Protein AF-A0A2T1CCU3-F1 (afdb_monomer)

Secondary structure (DSSP, 8-state):
---GGGS--HHHHHHHHHTT--HHHHHHHHHTT--HHHHHHSPPPPPP---EETTEE-TT-PPPP------HHHHHHHHHHHHHHTS-HHHHHHHHHHHHHHHHHHHT--

Mean predicted aligned error: 13.92 Å

Foldseek 3Di:
DPQLVVVDDPVLCVLLVVLVHHPVQLSVCVVVVDDSVCSSNDDDDDDPPQDDDPNDRPPDPDDDDDDDDDDPVVVVVLVVVCVVVVDDSVVVVVVVVVVVVVVVVVVVVD

Radius of gyration: 28.03 Å; Cα contacts (8 Å, |Δi|>4): 53; chains: 1; bounding box: 48×34×76 Å

Solvent-accessible surface area (backbone atoms only — not comparable to full-atom values): 7018 Å² total; per-residue (Å²): 132,81,67,65,79,77,78,61,55,73,67,57,50,51,50,9,47,76,64,70,41,56,68,70,57,34,49,53,32,43,75,71,70,41,55,68,70,58,36,37,65,60,77,79,82,76,79,74,90,73,56,63,55,96,88,38,86,62,83,72,88,69,74,85,87,80,90,82,86,74,60,69,79,54,47,56,53,47,55,52,53,34,64,75,66,75,53,54,69,67,59,54,53,50,49,56,54,51,53,54,51,52,51,58,52,55,66,74,75,110

Structure (mmCIF, N/CA/C/O backbone):
data_AF-A0A2T1CCU3-F1
#
_entry.id   AF-A0A2T1CCU3-F1
#
loop_
_atom_site.group_PDB
_atom_site.id
_atom_site.type_symbol
_atom_site.label_atom_id
_atom_site.label_alt_id
_atom_site.label_comp_id
_atom_site.label_asym_id
_atom_site.label_entity_id
_atom_site.label_seq_id
_atom_site.pdbx_PDB_ins_code
_atom_site.Cartn_x
_atom_site.Cartn_y
_atom_site.Cartn_z
_atom_site.occupancy
_atom_site.B_iso_or_equiv
_atom_site.auth_seq_id
_atom_site.auth_comp_id
_atom_site.auth_asym_id
_atom_site.auth_atom_id
_atom_site.pdbx_PDB_model_num
ATOM 1 N N . MET A 1 1 ? 1.643 -1.407 34.654 1.00 51.47 1 MET A N 1
ATOM 2 C CA . MET A 1 1 ? 0.872 -0.185 34.330 1.00 51.47 1 MET A CA 1
ATOM 3 C C . MET A 1 1 ? -0.541 -0.329 34.878 1.00 51.47 1 MET A C 1
ATOM 5 O O . MET A 1 1 ? -1.042 -1.451 34.869 1.00 51.47 1 MET A O 1
ATOM 9 N N . PRO A 1 2 ? -1.165 0.741 35.398 1.00 55.84 2 PRO A N 1
ATOM 10 C CA . PRO A 1 2 ? -2.553 0.689 35.857 1.00 55.84 2 PRO A CA 1
ATOM 11 C C . PRO A 1 2 ? -3.487 0.276 34.710 1.00 55.84 2 PRO A C 1
ATOM 13 O O . PRO A 1 2 ? -3.216 0.574 33.546 1.00 55.84 2 PRO A O 1
ATOM 16 N N . ARG A 1 3 ? -4.583 -0.431 35.027 1.00 61.00 3 ARG A N 1
ATOM 17 C CA . ARG A 1 3 ? -5.614 -0.773 34.033 1.00 61.00 3 ARG A CA 1
ATOM 18 C C . ARG A 1 3 ? -6.150 0.522 33.422 1.00 61.00 3 ARG A C 1
ATOM 20 O O . ARG A 1 3 ?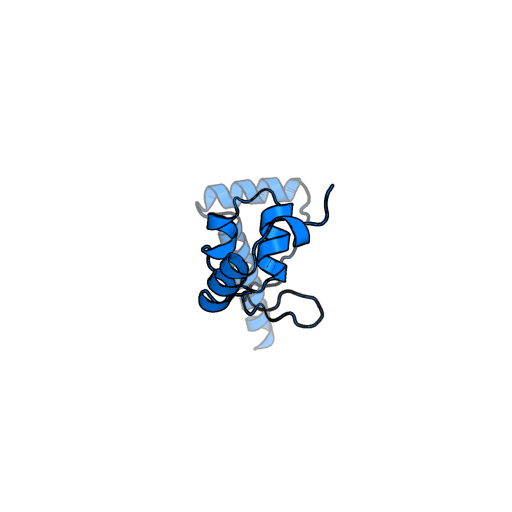 -6.635 1.385 34.149 1.00 61.00 3 ARG A O 1
ATOM 27 N N . THR A 1 4 ? -6.092 0.633 32.098 1.00 63.62 4 THR A N 1
ATOM 28 C CA . THR A 1 4 ? -6.561 1.802 31.331 1.00 63.62 4 THR A CA 1
ATOM 29 C C . THR A 1 4 ? -8.028 2.145 31.597 1.00 63.62 4 THR A C 1
ATOM 31 O O . THR A 1 4 ? -8.411 3.304 31.483 1.00 63.62 4 THR A O 1
ATOM 34 N N . SER A 1 5 ? -8.830 1.173 32.045 1.00 60.38 5 SER A N 1
ATOM 35 C CA . SER A 1 5 ? -10.210 1.374 32.500 1.00 60.38 5 SER A CA 1
ATOM 36 C C . SER A 1 5 ? -10.354 2.366 33.657 1.00 60.38 5 SER A C 1
ATOM 38 O O . SER A 1 5 ? -11.423 2.936 33.810 1.00 60.38 5 SER A O 1
ATOM 40 N N . LYS A 1 6 ? -9.305 2.588 34.461 1.00 67.19 6 LYS A N 1
ATOM 41 C CA . LYS A 1 6 ? -9.329 3.519 35.602 1.00 67.19 6 LYS A CA 1
ATOM 42 C C . LYS A 1 6 ? -8.974 4.966 35.217 1.00 67.19 6 LYS A C 1
ATOM 44 O O . LYS A 1 6 ? -9.025 5.838 36.073 1.00 67.19 6 LYS A O 1
ATOM 49 N N . LEU A 1 7 ? -8.587 5.212 33.962 1.00 72.94 7 LEU A N 1
ATOM 50 C CA . LEU A 1 7 ? -8.132 6.525 33.479 1.00 72.94 7 LEU A CA 1
ATOM 51 C C . LEU A 1 7 ? -9.234 7.358 32.805 1.00 72.94 7 LEU A C 1
ATOM 53 O O . LEU A 1 7 ? -8.993 8.520 32.505 1.00 72.94 7 LEU A O 1
ATOM 57 N N . LEU A 1 8 ? -10.407 6.775 32.543 1.00 81.88 8 LEU A N 1
ATOM 58 C CA . LEU A 1 8 ? -11.520 7.441 31.863 1.00 81.88 8 LEU A CA 1
ATOM 59 C C . LEU A 1 8 ? -12.727 7.569 32.784 1.00 81.88 8 LEU A C 1
ATOM 61 O O . LEU A 1 8 ? -13.036 6.639 33.529 1.00 81.88 8 LEU A O 1
ATOM 65 N N . THR A 1 9 ? -13.429 8.693 32.668 1.00 88.88 9 THR A N 1
ATOM 66 C CA . THR A 1 9 ? -14.756 8.887 33.258 1.00 88.88 9 THR A CA 1
ATOM 67 C C . THR A 1 9 ? -15.851 8.392 32.313 1.00 88.88 9 THR A C 1
ATOM 69 O O . THR A 1 9 ? -15.659 8.307 31.095 1.00 88.88 9 THR A O 1
ATOM 72 N N . ASP A 1 10 ? -17.025 8.088 32.865 1.00 87.94 10 ASP A N 1
ATOM 73 C CA . ASP A 1 10 ? -18.180 7.647 32.073 1.00 87.94 10 ASP A CA 1
ATOM 74 C C . ASP A 1 10 ? -18.634 8.718 31.067 1.00 87.94 10 ASP A C 1
ATOM 76 O O . ASP A 1 10 ? -19.030 8.389 29.950 1.00 87.94 10 ASP A O 1
ATOM 80 N N . GLU A 1 11 ? -18.477 9.999 31.410 1.00 90.12 11 GLU A N 1
ATOM 81 C CA . GLU A 1 11 ? -18.765 11.134 30.523 1.00 90.12 11 GLU A CA 1
ATOM 82 C C . GLU A 1 11 ? -17.895 11.123 29.258 1.00 90.12 11 GLU A C 1
ATOM 84 O O . GLU A 1 11 ? -18.394 11.293 28.146 1.00 90.12 11 GLU A O 1
ATOM 89 N N . GLN A 1 12 ? -16.593 10.859 29.399 1.00 90.88 12 GLN A N 1
ATOM 90 C CA . GLN A 1 12 ? -15.670 10.792 28.261 1.00 90.88 12 GLN A CA 1
ATOM 91 C C . GLN A 1 12 ? -15.995 9.617 27.336 1.00 90.88 12 GLN A C 1
ATOM 93 O O . GLN A 1 12 ? -15.847 9.716 26.116 1.00 90.88 12 GLN A O 1
ATOM 98 N N . LEU A 1 13 ? -16.462 8.504 27.906 1.00 90.31 13 LEU A N 1
ATOM 99 C CA . LEU A 1 13 ? -16.923 7.359 27.130 1.00 90.31 13 LEU A CA 1
ATOM 100 C C . LEU A 1 13 ? -18.236 7.671 26.402 1.00 90.31 13 LEU A C 1
ATOM 102 O O . LEU A 1 13 ? -18.373 7.268 25.251 1.00 90.31 13 LEU A O 1
ATOM 106 N N . ALA A 1 14 ? -19.148 8.432 27.013 1.00 92.62 14 ALA A N 1
ATOM 107 C CA . ALA A 1 14 ? -20.380 8.878 26.364 1.00 92.62 14 ALA A CA 1
ATOM 108 C C . ALA A 1 14 ? -20.100 9.817 25.174 1.00 92.62 14 ALA A C 1
ATOM 110 O O . ALA A 1 14 ? -20.719 9.679 24.120 1.00 92.62 14 ALA A O 1
ATOM 111 N N . ILE A 1 15 ? -19.115 10.717 25.298 1.00 93.75 15 ILE A N 1
ATOM 112 C CA . ILE A 1 15 ? -18.648 11.572 24.190 1.00 93.75 15 ILE A CA 1
ATOM 113 C C . ILE A 1 15 ? -18.018 10.730 23.071 1.00 93.75 15 ILE A C 1
ATOM 115 O O . ILE A 1 15 ? -18.251 10.969 21.889 1.00 93.75 15 ILE A O 1
ATOM 119 N N . ALA A 1 16 ? -17.215 9.722 23.417 1.00 92.75 16 ALA A N 1
ATOM 120 C CA . ALA A 1 16 ? -16.647 8.829 22.413 1.00 92.75 16 ALA A CA 1
ATOM 121 C C . ALA A 1 16 ? -17.742 8.058 21.660 1.00 92.75 16 ALA A C 1
ATOM 123 O O . ALA A 1 16 ? -17.679 7.939 20.436 1.00 92.75 16 ALA A O 1
ATOM 124 N N . GLU A 1 17 ? -18.759 7.569 22.372 1.00 92.44 17 GLU A N 1
ATOM 125 C CA . GLU A 1 17 ? -19.893 6.857 21.782 1.00 92.44 17 GLU A CA 1
ATOM 126 C C . GLU A 1 17 ? -20.728 7.749 20.861 1.00 92.44 17 GLU A C 1
ATOM 128 O O . GLU A 1 17 ? -21.067 7.311 19.760 1.00 92.44 17 GLU A O 1
ATOM 133 N N . SER A 1 18 ? -20.988 9.006 21.240 1.00 93.12 18 SER A N 1
ATOM 134 C CA . SER A 1 18 ? -21.692 9.960 20.371 1.00 93.12 18 SER A CA 1
ATOM 135 C C . SER A 1 18 ? -20.900 10.281 19.097 1.00 93.12 18 SER A C 1
ATOM 137 O O . SER A 1 18 ? -21.488 10.444 18.029 1.00 93.12 18 SER A O 1
ATOM 139 N N . ASN A 1 19 ? -19.566 10.253 19.174 1.00 91.94 19 ASN A N 1
ATOM 140 C CA . ASN A 1 19 ? -18.660 10.373 18.028 1.00 91.94 19 ASN A CA 1
ATOM 141 C C . ASN A 1 19 ? -18.489 9.061 17.230 1.00 91.94 19 ASN A C 1
ATOM 143 O O . ASN A 1 19 ? -17.699 9.005 16.282 1.00 91.94 19 ASN A O 1
ATOM 147 N N . GLY A 1 20 ? -19.189 7.983 17.600 1.00 91.12 20 GLY A N 1
ATOM 148 C CA . GLY A 1 20 ? -19.098 6.680 16.937 1.00 91.12 20 GLY A CA 1
ATOM 149 C C . GLY A 1 20 ? -17.771 5.951 17.175 1.00 91.12 20 GLY A C 1
ATOM 150 O O . GLY A 1 20 ? -17.352 5.125 16.359 1.00 91.12 20 GLY A O 1
ATOM 151 N N . ILE A 1 21 ? -17.071 6.260 18.267 1.00 93.25 21 ILE A N 1
ATOM 152 C CA . ILE A 1 21 ? -15.795 5.652 18.645 1.00 93.25 21 ILE A CA 1
ATOM 153 C C . ILE A 1 21 ? -16.050 4.610 19.746 1.00 93.25 21 ILE A C 1
ATOM 155 O O . ILE A 1 21 ? -16.419 4.962 20.864 1.00 93.25 21 ILE A O 1
ATOM 159 N N . PRO A 1 22 ? -15.799 3.313 19.487 1.00 90.62 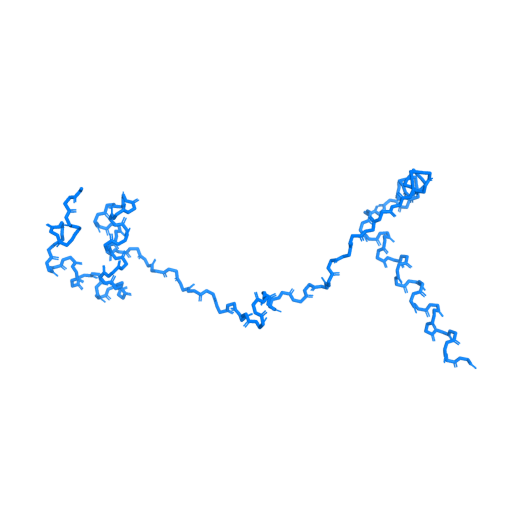22 PRO A N 1
ATOM 160 C CA . PRO A 1 22 ? -15.976 2.273 20.498 1.00 90.62 22 PRO A CA 1
ATOM 161 C C . PRO A 1 22 ? -15.030 2.455 21.692 1.00 90.62 22 PRO A C 1
ATOM 163 O O . PRO A 1 22 ? -13.850 2.761 21.497 1.00 90.62 22 PRO A O 1
ATOM 166 N N . LYS A 1 23 ? -15.482 2.129 22.914 1.00 90.75 23 LYS A N 1
ATOM 167 C CA . LYS A 1 23 ? -14.660 2.184 24.147 1.00 90.75 23 LYS A CA 1
ATOM 168 C C . LYS A 1 23 ? -13.306 1.481 23.998 1.00 90.75 23 LYS A C 1
ATOM 170 O O . LYS A 1 23 ? -12.269 2.010 24.388 1.00 90.75 23 LYS A O 1
ATOM 175 N N . VAL A 1 24 ? -13.296 0.308 23.355 1.00 89.75 24 VAL A N 1
ATOM 176 C CA . VAL A 1 24 ? -12.074 -0.473 23.080 1.00 89.75 24 VAL A CA 1
ATOM 177 C C . VAL A 1 24 ? -11.055 0.337 22.272 1.00 89.75 24 VAL A C 1
ATOM 179 O O . VAL A 1 24 ? -9.854 0.259 22.530 1.00 89.75 24 VAL A O 1
ATOM 182 N N . THR A 1 25 ? -11.521 1.136 21.313 1.00 91.25 25 THR A N 1
ATOM 183 C CA . THR A 1 25 ? -10.668 2.008 20.502 1.00 91.25 25 THR A CA 1
ATOM 184 C 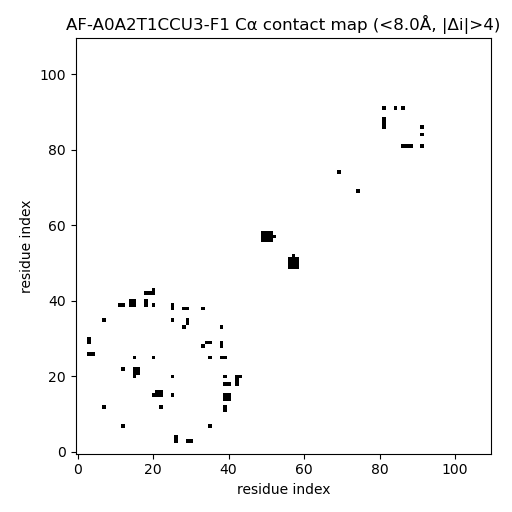C . THR A 1 25 ? -10.062 3.123 21.344 1.00 91.25 25 THR A C 1
ATOM 186 O O . THR A 1 25 ? -8.865 3.379 21.222 1.00 91.25 25 THR A O 1
ATOM 189 N N . VAL A 1 26 ? -10.844 3.743 22.233 1.00 92.38 26 VAL A N 1
ATOM 190 C CA . VAL A 1 26 ? -10.355 4.780 23.156 1.00 92.38 26 VAL A CA 1
ATOM 191 C C . VAL A 1 26 ? -9.260 4.217 24.067 1.00 92.38 26 VAL A C 1
ATOM 193 O O . VAL A 1 26 ? -8.170 4.781 24.136 1.00 92.38 26 VAL A O 1
ATOM 196 N N . TYR A 1 27 ? -9.482 3.049 24.680 1.00 90.69 27 TYR A N 1
ATOM 197 C CA . TYR A 1 27 ? -8.475 2.410 25.534 1.00 90.69 27 TYR A CA 1
ATOM 198 C C . TYR A 1 27 ? -7.182 2.081 24.784 1.00 90.69 27 TYR A C 1
ATOM 200 O O . TYR A 1 27 ? -6.095 2.327 25.307 1.00 90.69 27 TYR A O 1
ATOM 208 N N . LYS A 1 28 ? -7.282 1.565 23.551 1.00 90.06 28 LYS A N 1
ATOM 209 C CA . LYS A 1 28 ? -6.107 1.295 22.707 1.00 90.06 28 LYS A CA 1
ATOM 210 C C . LYS A 1 28 ? -5.344 2.571 22.359 1.00 90.06 28 LYS A C 1
ATOM 212 O O . LYS A 1 28 ? -4.115 2.554 22.351 1.00 90.06 28 LYS A O 1
ATOM 217 N N . ARG A 1 29 ? -6.048 3.673 22.088 1.00 92.12 29 ARG A N 1
ATOM 218 C CA . ARG A 1 29 ? -5.431 4.981 21.819 1.00 92.12 29 ARG A CA 1
ATOM 219 C C . ARG A 1 29 ? -4.651 5.481 23.033 1.00 92.12 29 ARG A C 1
ATOM 221 O O . ARG A 1 29 ? -3.482 5.816 22.880 1.00 92.12 29 ARG A O 1
ATOM 228 N N . ILE A 1 30 ? -5.234 5.425 24.231 1.00 91.50 30 ILE A N 1
ATOM 229 C CA . ILE A 1 30 ? -4.546 5.810 25.478 1.00 91.50 30 ILE A CA 1
ATOM 230 C C . ILE A 1 30 ? -3.337 4.910 25.747 1.00 91.50 30 ILE A C 1
ATOM 232 O O . ILE A 1 30 ? -2.261 5.406 26.064 1.00 91.50 30 ILE A O 1
ATOM 236 N N . GLN A 1 31 ? -3.468 3.593 25.556 1.00 88.56 31 GLN A N 1
ATOM 237 C CA . GLN A 1 31 ? -2.334 2.668 25.672 1.00 88.56 31 GLN A CA 1
ATOM 238 C C . GLN A 1 31 ? -1.216 2.991 24.667 1.00 88.56 31 GLN A C 1
ATOM 240 O O . GLN A 1 31 ? -0.044 2.785 24.965 1.00 88.56 31 GLN A O 1
ATOM 245 N N . SER A 1 32 ? -1.575 3.528 23.499 1.00 89.50 32 SER A N 1
ATOM 246 C CA . SER A 1 32 ? -0.631 4.007 22.482 1.00 89.50 32 SER A CA 1
ATOM 247 C C . SER A 1 32 ? -0.081 5.413 22.778 1.00 89.50 32 SER A C 1
ATOM 249 O O . SER A 1 32 ? 0.550 6.004 21.906 1.00 89.50 32 SER A O 1
ATOM 251 N N . GLY A 1 33 ? -0.343 5.973 23.965 1.00 90.06 33 GLY A N 1
ATOM 252 C CA . GLY A 1 33 ? 0.161 7.280 24.394 1.00 90.06 33 GLY A CA 1
ATOM 253 C C . GLY A 1 33 ? -0.644 8.479 23.892 1.00 90.06 33 GLY A C 1
ATOM 254 O O . GLY A 1 33 ? -0.123 9.588 23.870 1.00 90.06 33 GLY A O 1
ATOM 255 N N . TRP A 1 34 ? -1.888 8.286 23.446 1.00 92.56 34 TRP A N 1
ATOM 256 C CA . TRP A 1 34 ? -2.732 9.408 23.034 1.00 92.56 34 TRP A CA 1
ATOM 257 C C . TRP A 1 34 ? -3.304 10.148 24.240 1.00 92.56 34 TRP A C 1
ATOM 259 O O . TRP A 1 34 ? -3.723 9.529 25.219 1.00 92.56 34 TRP A O 1
ATOM 269 N N . GLU A 1 35 ? -3.416 11.466 24.106 1.00 92.56 35 GLU A N 1
ATOM 270 C CA . GLU A 1 35 ? -4.210 12.297 25.008 1.00 92.56 35 GLU A CA 1
ATOM 271 C C . GLU A 1 35 ? -5.692 11.909 24.952 1.00 92.56 35 GLU A C 1
ATOM 273 O O . GLU A 1 35 ? -6.207 11.503 23.904 1.00 92.56 35 GLU A O 1
ATOM 278 N N . ILE A 1 36 ? -6.386 12.046 26.084 1.00 90.19 36 ILE A N 1
ATOM 279 C CA . ILE A 1 36 ? -7.770 11.584 26.244 1.00 90.19 36 ILE A CA 1
ATOM 280 C C . ILE A 1 36 ? -8.709 12.315 25.279 1.00 90.19 36 ILE A C 1
ATOM 282 O O . ILE A 1 36 ? -9.468 11.662 24.567 1.00 90.19 36 ILE A O 1
ATOM 286 N N . GLU A 1 37 ? -8.606 13.643 25.184 1.00 92.31 37 GLU A N 1
ATOM 287 C CA . GLU A 1 37 ? -9.425 14.459 24.276 1.00 92.31 37 GLU A CA 1
ATOM 288 C C . GLU A 1 37 ? -9.265 14.015 22.821 1.00 92.31 37 GLU A C 1
ATOM 290 O O . GLU A 1 37 ? -10.243 13.776 22.110 1.00 92.31 37 GLU A O 1
ATOM 295 N N . LYS A 1 38 ? -8.019 13.794 22.393 1.00 93.50 38 LYS A N 1
ATOM 296 C CA . LYS A 1 38 ? -7.702 13.279 21.059 1.00 93.50 38 LYS A CA 1
ATOM 297 C C . LYS A 1 38 ? -8.232 11.858 20.857 1.00 93.50 38 LYS A C 1
ATOM 299 O O . LYS A 1 38 ? -8.664 11.496 19.760 1.00 93.50 38 LYS A O 1
ATOM 304 N N . ALA A 1 39 ? -8.210 11.033 21.901 1.00 92.75 39 ALA A N 1
ATOM 305 C CA . ALA A 1 39 ? -8.677 9.656 21.839 1.00 92.75 39 ALA A CA 1
ATOM 306 C C . ALA A 1 39 ? -10.199 9.541 21.658 1.00 92.75 39 ALA A C 1
ATOM 308 O O . ALA A 1 39 ? -10.637 8.596 20.993 1.00 92.75 39 ALA A O 1
ATOM 309 N N . ILE A 1 40 ? -10.978 10.489 22.191 1.00 94.69 40 ILE A N 1
ATOM 310 C CA . ILE A 1 40 ? -12.451 10.504 22.126 1.00 94.69 40 ILE A CA 1
ATOM 311 C C . ILE A 1 40 ? -13.024 11.326 20.962 1.00 94.69 40 ILE A C 1
ATOM 313 O O . ILE A 1 40 ? -14.204 11.184 20.660 1.00 94.69 40 ILE A O 1
ATOM 317 N N . THR A 1 41 ? -12.225 12.166 20.297 1.00 95.56 41 THR A N 1
ATOM 318 C CA . THR A 1 41 ? -12.687 13.031 19.188 1.00 95.56 41 THR A CA 1
ATOM 319 C C . THR A 1 41 ? -12.236 12.548 17.812 1.00 95.56 41 THR A C 1
ATOM 321 O O . THR A 1 41 ? -12.965 12.689 16.832 1.00 95.56 41 THR A O 1
ATOM 324 N N . GLN A 1 42 ? -11.050 11.942 17.701 1.00 93.50 42 GLN A N 1
ATOM 325 C CA . GLN A 1 42 ? -10.508 11.577 16.394 1.00 93.50 42 GLN A CA 1
ATOM 326 C C . GLN A 1 42 ? -11.327 10.457 15.735 1.00 93.50 42 GLN A C 1
ATOM 328 O O . GLN A 1 42 ? -11.420 9.346 16.269 1.00 93.50 42 GLN A O 1
ATOM 333 N N . ALA A 1 43 ? -11.827 10.691 14.522 1.00 87.38 43 ALA A N 1
ATOM 334 C CA . ALA A 1 43 ? -12.559 9.683 13.755 1.00 87.38 43 ALA A CA 1
ATOM 335 C C . ALA A 1 43 ? -11.739 8.393 13.546 1.00 87.38 43 ALA A C 1
ATOM 337 O O . ALA A 1 43 ? -10.509 8.410 13.403 1.00 87.38 43 ALA A O 1
ATOM 338 N N . THR A 1 44 ? -12.414 7.242 13.546 1.00 84.62 44 THR A N 1
ATOM 339 C CA . THR A 1 44 ? -11.776 5.958 13.232 1.00 84.62 44 THR A CA 1
ATOM 340 C C . THR A 1 44 ? -11.589 5.819 11.723 1.00 84.62 44 THR A C 1
ATOM 342 O O . THR A 1 44 ? -12.430 6.232 10.925 1.00 84.62 44 THR A O 1
ATOM 345 N N . ARG A 1 45 ? -10.456 5.245 11.300 1.00 80.12 45 ARG A N 1
ATOM 346 C CA . ARG A 1 45 ? -10.271 4.902 9.886 1.00 80.12 45 ARG A CA 1
ATOM 347 C C . ARG A 1 45 ? -11.222 3.759 9.550 1.00 80.12 45 ARG A C 1
ATOM 349 O O . ARG A 1 45 ? -11.170 2.717 10.202 1.00 80.12 45 ARG A O 1
ATOM 356 N N . LYS A 1 46 ? -12.049 3.930 8.518 1.00 72.06 46 LYS A N 1
ATOM 357 C CA . LYS A 1 46 ? -12.792 2.809 7.935 1.00 72.06 46 LYS A CA 1
ATOM 358 C C . LYS A 1 46 ? -11.769 1.819 7.383 1.00 72.06 46 LYS A C 1
ATOM 360 O O . LYS A 1 46 ? -10.872 2.220 6.640 1.00 72.06 46 LYS A O 1
ATOM 365 N N . ALA A 1 47 ? -11.870 0.548 7.769 1.00 66.44 47 ALA A N 1
ATOM 366 C CA . ALA A 1 47 ? -11.093 -0.492 7.114 1.00 66.44 47 ALA A CA 1
ATOM 367 C C . ALA A 1 47 ? -11.470 -0.459 5.629 1.00 66.44 47 ALA A C 1
ATOM 369 O O . ALA A 1 47 ? -12.645 -0.591 5.288 1.00 66.44 47 ALA A O 1
ATOM 370 N N . GLY A 1 48 ? -10.496 -0.199 4.753 1.00 62.72 48 GLY A N 1
ATOM 371 C CA . GLY A 1 48 ? -10.732 -0.311 3.320 1.00 62.72 48 GLY A CA 1
ATOM 372 C C . GLY A 1 48 ? -11.249 -1.718 3.034 1.00 62.72 48 GLY A C 1
ATOM 373 O O . GLY A 1 48 ? -10.706 -2.682 3.577 1.00 62.72 48 GLY A O 1
ATOM 374 N N . ASN A 1 49 ? -12.301 -1.838 2.223 1.00 61.91 49 ASN A N 1
ATOM 375 C CA . ASN A 1 49 ? -12.818 -3.122 1.749 1.00 61.91 49 ASN A CA 1
ATOM 376 C C . ASN A 1 49 ? -11.787 -3.769 0.810 1.00 61.91 49 ASN A C 1
ATOM 378 O O . ASN A 1 49 ? -11.973 -3.816 -0.399 1.00 61.91 49 ASN A O 1
ATOM 382 N N . ILE A 1 50 ? -10.662 -4.223 1.355 1.00 61.44 50 ILE A N 1
ATOM 383 C CA . ILE A 1 50 ? -9.661 -4.990 0.628 1.00 61.44 50 ILE A CA 1
ATOM 384 C C . ILE A 1 50 ? -10.200 -6.413 0.593 1.00 61.44 50 ILE A C 1
ATOM 386 O O . ILE A 1 50 ? -10.099 -7.144 1.583 1.00 61.44 50 ILE A O 1
ATOM 390 N N . LYS A 1 51 ? -10.808 -6.808 -0.528 1.00 60.31 51 LYS A N 1
ATOM 391 C CA . LYS A 1 51 ? -11.233 -8.193 -0.712 1.00 60.31 51 LYS A CA 1
ATOM 392 C C . LYS A 1 51 ? -9.977 -9.059 -0.772 1.00 60.31 51 LYS A C 1
ATOM 394 O O . LYS A 1 51 ? -9.180 -8.993 -1.708 1.00 60.31 51 LYS A O 1
ATOM 399 N N . ARG A 1 52 ? -9.778 -9.855 0.276 1.00 56.59 52 ARG A N 1
ATOM 400 C CA . ARG A 1 52 ? -8.816 -10.953 0.267 1.00 56.59 52 ARG A CA 1
ATOM 401 C C . ARG A 1 52 ? -9.526 -12.165 -0.316 1.00 56.59 52 ARG A C 1
ATOM 403 O O . ARG A 1 52 ? -10.538 -12.591 0.232 1.00 56.59 52 ARG A O 1
ATOM 410 N N . LYS A 1 53 ? -9.011 -12.707 -1.413 1.00 56.81 53 LYS A N 1
ATOM 411 C CA . LYS A 1 53 ? -9.417 -14.018 -1.931 1.00 56.81 53 LYS A CA 1
ATOM 412 C C . LYS A 1 53 ? -8.230 -14.953 -1.728 1.00 56.81 53 LYS A C 1
ATOM 414 O O . LYS A 1 53 ? -7.108 -14.592 -2.073 1.00 56.81 53 LYS A O 1
ATOM 419 N N . ASP A 1 54 ? -8.473 -16.091 -1.083 1.00 59.16 54 ASP A N 1
ATOM 420 C CA . ASP A 1 54 ? -7.466 -17.128 -0.818 1.00 59.16 54 ASP A CA 1
ATOM 421 C C . ASP A 1 54 ? -6.200 -16.612 -0.101 1.00 59.16 54 ASP A C 1
ATOM 423 O O . ASP A 1 54 ? -5.088 -17.059 -0.355 1.00 59.16 54 ASP A O 1
ATOM 427 N N . GLY A 1 55 ? -6.351 -15.618 0.785 1.00 58.22 55 GLY A N 1
ATOM 428 C CA . GLY A 1 55 ? -5.233 -15.021 1.529 1.00 58.22 55 GLY A CA 1
ATOM 429 C C . GLY A 1 55 ? -4.367 -14.036 0.732 1.00 58.22 55 GLY A C 1
ATOM 430 O O . GLY A 1 55 ? -3.512 -13.378 1.324 1.00 58.22 55 GLY A O 1
ATOM 431 N N . LEU A 1 56 ? -4.619 -13.855 -0.568 1.00 60.25 56 LEU A N 1
ATOM 432 C CA . LEU A 1 56 ? -3.958 -12.846 -1.392 1.00 60.25 56 LEU A CA 1
ATOM 433 C C . LEU A 1 56 ? -4.782 -11.555 -1.479 1.00 60.25 56 LEU A C 1
ATOM 435 O O . LEU A 1 56 ? -6.014 -11.552 -1.450 1.00 60.25 56 LEU A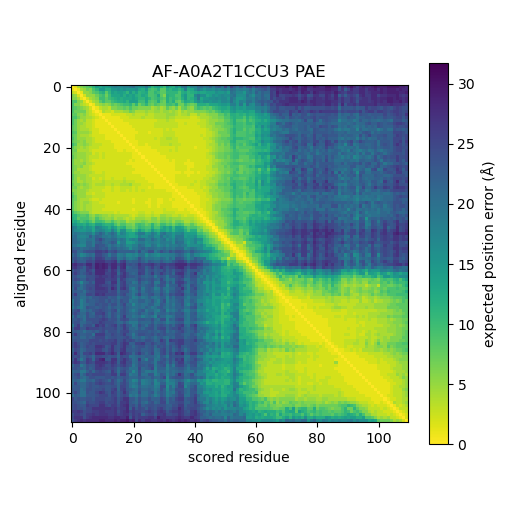 O 1
ATOM 439 N N . PHE A 1 57 ? -4.077 -10.431 -1.597 1.00 57.22 57 PHE A N 1
ATOM 440 C CA . PHE A 1 57 ? -4.660 -9.138 -1.945 1.00 57.22 57 PHE A CA 1
ATOM 441 C C . PHE A 1 57 ? -5.095 -9.195 -3.415 1.00 57.22 57 PHE A C 1
ATOM 443 O O . PHE A 1 57 ? -4.243 -9.193 -4.299 1.00 57.22 57 PHE A O 1
ATOM 450 N N . VAL A 1 58 ? -6.400 -9.302 -3.681 1.00 55.03 58 VAL A N 1
ATOM 451 C CA . VAL A 1 58 ? -6.910 -9.578 -5.042 1.00 55.03 58 VAL A CA 1
ATOM 452 C C . VAL A 1 58 ? -7.342 -8.321 -5.805 1.00 55.03 58 VAL A C 1
ATOM 454 O O . VAL A 1 58 ? -7.425 -8.348 -7.028 1.00 55.03 58 VAL A O 1
ATOM 457 N N . ASP A 1 59 ? -7.472 -7.179 -5.133 1.00 51.38 59 ASP A N 1
ATOM 458 C CA . ASP A 1 59 ? -7.959 -5.943 -5.758 1.00 51.38 59 ASP A CA 1
ATOM 459 C C . ASP A 1 59 ? -6.846 -4.928 -6.058 1.00 51.38 59 ASP A C 1
ATOM 461 O O . ASP A 1 59 ? -6.735 -3.885 -5.416 1.00 51.38 59 ASP A O 1
ATOM 465 N N . ALA A 1 60 ? -6.027 -5.206 -7.076 1.00 54.84 60 ALA A N 1
ATOM 466 C CA . ALA A 1 60 ? -5.233 -4.145 -7.706 1.00 54.84 60 ALA A CA 1
ATOM 467 C C . ALA A 1 60 ? -5.042 -4.271 -9.225 1.00 54.84 60 ALA A C 1
ATOM 469 O O . ALA A 1 60 ? -4.287 -3.480 -9.779 1.00 54.84 60 ALA A O 1
ATOM 470 N N . GLY A 1 61 ? -5.638 -5.263 -9.904 1.00 56.00 61 GLY A N 1
ATOM 471 C CA . GLY A 1 61 ? -5.489 -5.425 -11.361 1.00 56.00 61 GLY A CA 1
ATOM 472 C C . GLY A 1 61 ? -4.038 -5.541 -11.861 1.00 56.00 61 GLY A C 1
ATOM 473 O O . GLY A 1 61 ? -3.796 -5.474 -13.062 1.00 56.00 61 GLY A O 1
ATOM 474 N N . ARG A 1 62 ? -3.058 -5.702 -10.962 1.00 56.72 62 ARG A N 1
ATOM 475 C CA . ARG A 1 62 ? -1.648 -5.817 -11.325 1.00 56.72 62 ARG A CA 1
ATOM 476 C C . ARG A 1 62 ? -1.401 -7.234 -11.814 1.00 56.72 62 ARG A C 1
ATOM 478 O O . ARG A 1 62 ? -1.769 -8.199 -11.143 1.00 56.72 62 ARG A O 1
ATOM 485 N N . ALA A 1 63 ? -0.785 -7.356 -12.985 1.00 64.31 63 ALA A N 1
ATOM 486 C CA . ALA A 1 63 ? -0.346 -8.643 -13.498 1.00 64.31 63 ALA A CA 1
ATOM 487 C C . ALA A 1 63 ? 0.650 -9.310 -12.530 1.00 64.31 63 ALA A C 1
ATOM 489 O O . ALA A 1 63 ? 1.265 -8.660 -11.681 1.00 64.31 63 ALA A O 1
ATOM 490 N N . LYS A 1 64 ? 0.824 -10.630 -12.666 1.00 69.44 64 LYS A N 1
ATOM 491 C CA . LYS A 1 64 ? 1.820 -11.377 -11.890 1.00 69.44 64 LYS A CA 1
ATOM 492 C C . LYS A 1 64 ? 3.218 -10.828 -12.196 1.00 69.44 64 LYS A C 1
ATOM 494 O O . LYS A 1 64 ? 3.669 -10.954 -13.332 1.00 69.44 64 LYS A O 1
ATOM 499 N N . ALA A 1 65 ? 3.902 -10.291 -11.184 1.00 71.44 65 ALA A N 1
ATOM 500 C CA . ALA A 1 65 ? 5.313 -9.933 -11.290 1.00 71.44 65 ALA A CA 1
ATOM 501 C C . ALA A 1 65 ? 6.141 -11.182 -11.633 1.00 71.44 65 ALA A C 1
ATOM 503 O O . ALA A 1 65 ? 5.933 -12.259 -11.062 1.00 71.44 65 ALA A O 1
ATOM 504 N N . ARG A 1 66 ? 7.057 -11.051 -12.594 1.00 73.38 66 ARG A N 1
ATOM 505 C CA . ARG A 1 66 ? 7.965 -12.121 -13.014 1.00 73.38 66 ARG A CA 1
ATOM 506 C C . ARG A 1 66 ? 9.389 -11.622 -12.839 1.00 73.38 66 ARG A C 1
ATOM 508 O O . ARG A 1 66 ? 9.741 -10.601 -13.410 1.00 73.38 66 ARG A O 1
ATOM 515 N N . PHE A 1 67 ? 10.177 -12.356 -12.064 1.00 74.06 67 PHE A N 1
ATOM 516 C CA . PHE A 1 67 ? 11.616 -12.147 -11.973 1.00 74.06 67 PHE A CA 1
ATOM 517 C C . PHE A 1 67 ? 12.293 -13.030 -13.021 1.00 74.06 67 PHE A C 1
ATOM 519 O O . PHE A 1 67 ? 11.941 -14.206 -13.149 1.00 74.06 67 PHE A O 1
ATOM 526 N N . PHE A 1 68 ? 13.233 -12.471 -13.775 1.00 76.94 68 PHE A N 1
ATOM 527 C CA . PHE A 1 68 ? 14.114 -13.215 -14.670 1.00 76.94 68 PHE A CA 1
ATOM 528 C C . PHE A 1 68 ? 15.566 -12.904 -14.310 1.00 76.94 68 PHE A C 1
ATOM 530 O O . PHE A 1 68 ? 15.863 -11.859 -13.738 1.00 76.94 68 PHE A O 1
ATOM 537 N N . SER A 1 69 ? 16.463 -13.826 -14.641 1.00 84.25 69 SER A N 1
ATOM 538 C CA . SER A 1 69 ? 17.905 -13.606 -14.587 1.00 84.25 69 SER A CA 1
ATOM 539 C C . SER A 1 69 ? 18.426 -13.689 -16.014 1.00 84.25 69 SER A C 1
ATOM 541 O O . SER A 1 69 ? 18.148 -14.675 -16.701 1.00 84.25 69 SER A O 1
ATOM 543 N N . LEU A 1 70 ? 19.120 -12.645 -16.471 1.00 86.31 70 LEU A N 1
ATOM 544 C CA . LEU A 1 70 ? 19.895 -12.704 -17.705 1.00 86.31 70 LEU A CA 1
ATOM 545 C C . LEU A 1 70 ? 21.354 -13.028 -17.383 1.00 86.31 70 LEU A C 1
ATOM 547 O O . LEU A 1 70 ? 21.868 -12.589 -16.353 1.00 86.31 70 LEU A O 1
ATOM 551 N N . PRO A 1 71 ? 22.043 -13.760 -18.272 1.00 93.75 71 PRO A N 1
ATOM 552 C CA . PRO A 1 71 ? 23.496 -13.780 -18.270 1.00 93.75 71 PRO A CA 1
ATOM 553 C C . PRO A 1 71 ? 24.055 -12.362 -18.449 1.00 93.75 71 PRO A C 1
ATOM 555 O O . PRO A 1 71 ? 23.480 -11.565 -19.189 1.00 93.75 71 PRO A O 1
ATOM 558 N N . VAL A 1 72 ? 25.207 -12.086 -17.832 1.00 91.31 72 VAL A N 1
ATOM 559 C CA . VAL A 1 72 ? 25.850 -10.756 -17.814 1.00 91.31 72 VAL A CA 1
ATOM 560 C C . VAL A 1 72 ? 26.027 -10.173 -19.221 1.00 91.31 72 VAL A C 1
ATOM 562 O O . VAL A 1 72 ? 25.658 -9.033 -19.469 1.00 91.31 72 VAL A O 1
ATOM 565 N N . GLU A 1 73 ? 26.482 -10.986 -20.176 1.00 93.19 73 GLU A N 1
ATOM 566 C CA . GLU A 1 73 ? 26.688 -10.559 -21.570 1.00 93.19 73 GLU A CA 1
ATOM 567 C C . GLU A 1 73 ? 25.417 -10.024 -22.252 1.00 93.19 73 GLU A C 1
ATOM 569 O O . GLU A 1 73 ? 25.486 -9.239 -23.198 1.00 93.19 73 GLU A O 1
ATOM 574 N N . TRP A 1 74 ? 24.244 -10.495 -21.827 1.00 91.56 74 TRP A N 1
ATOM 575 C CA . TRP A 1 74 ? 22.960 -10.056 -22.370 1.00 91.56 74 TRP A CA 1
ATOM 576 C C . TRP A 1 74 ? 22.406 -8.844 -21.633 1.00 91.56 74 TRP A C 1
ATOM 578 O O . TRP A 1 74 ? 21.681 -8.063 -22.245 1.00 91.56 74 TRP A O 1
ATOM 588 N N . ASP A 1 75 ? 22.760 -8.678 -20.361 1.00 91.75 75 ASP A N 1
ATOM 589 C CA . ASP A 1 75 ? 22.409 -7.503 -19.568 1.00 91.75 75 ASP A CA 1
ATOM 590 C C . ASP A 1 75 ? 23.077 -6.245 -20.138 1.00 91.75 75 ASP A C 1
ATOM 592 O O . ASP A 1 75 ? 22.398 -5.269 -20.435 1.00 91.75 75 ASP A O 1
ATOM 596 N N . GLU A 1 76 ? 24.370 -6.318 -20.468 1.00 92.25 76 GLU A N 1
ATOM 597 C CA . GLU A 1 76 ? 25.091 -5.209 -21.111 1.00 92.25 76 GLU A CA 1
ATOM 598 C C . GLU A 1 76 ? 24.474 -4.819 -22.462 1.00 92.25 76 GLU A C 1
ATOM 600 O O . GLU A 1 76 ? 24.296 -3.641 -22.779 1.00 92.25 76 GLU A O 1
ATOM 605 N N . LYS A 1 77 ? 24.099 -5.819 -23.270 1.00 93.81 77 LYS A N 1
ATOM 606 C CA . LYS A 1 77 ? 23.418 -5.584 -24.551 1.00 93.81 77 LYS A CA 1
ATOM 607 C C . LYS A 1 77 ? 22.052 -4.941 -24.353 1.00 93.81 77 LYS A C 1
ATOM 609 O O . LYS A 1 77 ? 21.674 -4.086 -25.150 1.00 93.81 77 LYS A O 1
ATOM 614 N N . LEU A 1 78 ? 21.324 -5.349 -23.316 1.00 90.75 78 LEU A N 1
ATOM 615 C CA . LEU A 1 78 ? 20.042 -4.763 -22.953 1.00 90.75 78 LEU A CA 1
ATOM 616 C C . LEU A 1 78 ? 20.218 -3.298 -22.542 1.00 90.75 78 LEU A C 1
ATOM 618 O O . LEU A 1 78 ? 19.501 -2.449 -23.060 1.00 90.75 78 LEU A O 1
ATOM 622 N N . THR A 1 79 ? 21.201 -2.985 -21.695 1.00 91.50 79 THR A N 1
ATOM 623 C CA . THR A 1 79 ? 21.500 -1.607 -21.283 1.00 91.50 79 THR A CA 1
ATOM 624 C C . THR A 1 79 ? 21.783 -0.709 -22.486 1.00 91.50 79 THR A C 1
ATOM 626 O O . THR A 1 79 ? 21.195 0.366 -22.596 1.00 91.50 79 THR A O 1
ATOM 629 N N . ASN A 1 80 ? 22.620 -1.166 -23.422 1.00 94.56 80 ASN A N 1
ATOM 630 C CA . ASN A 1 80 ? 22.921 -0.411 -24.641 1.00 94.56 80 ASN A CA 1
ATOM 631 C C . ASN A 1 80 ? 21.669 -0.221 -25.512 1.00 94.56 80 ASN A C 1
ATOM 633 O O . ASN A 1 80 ? 21.383 0.890 -25.946 1.00 94.56 80 ASN A O 1
ATOM 637 N N . ALA A 1 81 ? 20.872 -1.277 -25.708 1.00 92.44 81 ALA A N 1
ATOM 638 C CA . ALA A 1 81 ? 19.652 -1.207 -26.513 1.00 92.44 81 ALA A CA 1
ATOM 639 C C . ALA A 1 81 ? 18.592 -0.265 -25.917 1.00 92.44 81 ALA A C 1
ATOM 641 O O . ALA A 1 81 ? 17.899 0.434 -26.658 1.00 92.44 81 ALA A O 1
ATOM 642 N N . ILE A 1 82 ? 18.463 -0.235 -24.589 1.00 92.69 82 ILE A N 1
ATOM 643 C CA . ILE A 1 82 ? 17.572 0.695 -23.891 1.00 92.69 82 ILE A CA 1
ATOM 644 C C . ILE A 1 82 ? 18.076 2.130 -24.079 1.00 92.69 82 ILE A C 1
ATOM 646 O O . ILE A 1 82 ? 17.293 2.997 -24.470 1.00 92.69 82 ILE A O 1
ATOM 650 N N . ALA A 1 83 ? 19.378 2.369 -23.887 1.00 92.12 83 ALA A N 1
ATOM 651 C CA . ALA A 1 83 ? 19.984 3.686 -24.074 1.00 92.12 83 ALA A CA 1
ATOM 652 C C . ALA A 1 83 ? 19.778 4.226 -25.501 1.00 92.12 83 ALA A C 1
ATOM 654 O O . ALA A 1 83 ? 19.384 5.380 -25.663 1.00 92.12 83 ALA A O 1
ATOM 655 N N . ASP A 1 84 ? 19.953 3.378 -26.518 1.00 93.69 84 ASP A N 1
ATOM 656 C CA . ASP A 1 84 ? 19.742 3.736 -27.926 1.00 93.69 84 ASP A CA 1
ATOM 657 C C . ASP A 1 84 ? 18.267 4.027 -28.247 1.00 93.69 84 ASP A C 1
ATOM 659 O O . ASP A 1 84 ? 17.955 4.868 -29.092 1.00 93.69 84 ASP A O 1
ATOM 663 N N . SER A 1 85 ? 17.340 3.334 -27.579 1.00 91.00 85 SER A N 1
ATOM 664 C CA . SER A 1 85 ? 15.899 3.492 -27.804 1.00 91.00 85 SER A CA 1
ATOM 665 C C . SER A 1 85 ? 15.300 4.754 -27.172 1.00 91.00 85 SER A C 1
ATOM 667 O O . SER A 1 85 ? 14.239 5.206 -27.601 1.00 91.00 85 SER A O 1
ATOM 669 N N . GLY A 1 86 ? 15.951 5.312 -26.145 1.00 92.31 86 GLY A N 1
ATOM 670 C CA . GLY 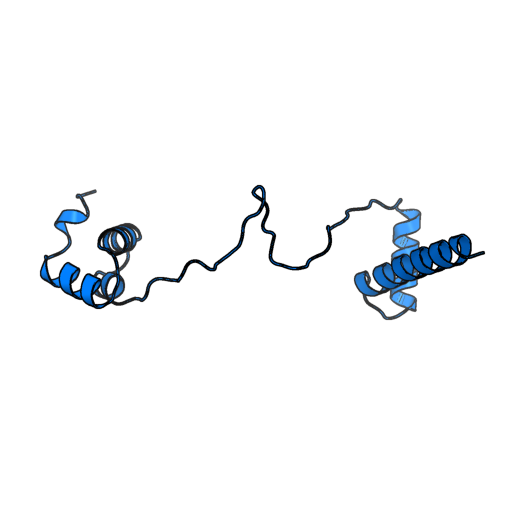A 1 86 ? 15.469 6.480 -25.405 1.00 92.31 86 GLY A CA 1
ATOM 671 C C . GLY A 1 86 ? 14.201 6.247 -24.570 1.00 92.31 86 GLY A C 1
ATOM 672 O O . GLY A 1 86 ? 13.613 7.218 -24.092 1.00 92.31 86 GLY A O 1
ATOM 673 N N . VAL A 1 87 ? 13.765 4.995 -24.393 1.00 91.94 87 VAL A N 1
ATOM 674 C CA . VAL A 1 87 ? 12.622 4.624 -23.540 1.00 91.94 87 VAL A CA 1
ATOM 675 C C . VAL A 1 87 ? 13.086 4.034 -22.210 1.00 91.94 87 VAL A C 1
ATOM 677 O O . VAL A 1 87 ? 14.255 3.705 -22.026 1.00 91.94 87 VAL A O 1
ATOM 680 N N . SER A 1 88 ? 12.159 3.896 -21.261 1.00 91.56 88 SER A N 1
ATOM 681 C CA . SER A 1 88 ? 12.452 3.230 -19.988 1.00 91.56 88 SER A CA 1
ATOM 682 C C . SER A 1 88 ? 12.623 1.717 -20.156 1.00 91.56 88 SER A C 1
ATOM 684 O O . SER A 1 88 ? 11.968 1.105 -21.000 1.00 91.56 88 SER A O 1
ATOM 686 N N . ASP A 1 89 ? 13.421 1.094 -19.286 1.00 89.12 89 ASP A N 1
ATOM 687 C CA . ASP A 1 89 ? 13.654 -0.356 -19.260 1.00 89.12 89 ASP A CA 1
ATOM 688 C C . ASP A 1 89 ? 12.347 -1.154 -19.281 1.00 89.12 89 ASP A C 1
ATOM 690 O O . ASP A 1 89 ? 12.195 -2.123 -20.025 1.00 89.12 89 ASP A O 1
ATOM 694 N N . ASN A 1 90 ? 11.378 -0.729 -18.465 1.00 87.81 90 ASN A N 1
ATOM 695 C CA . ASN A 1 90 ? 10.106 -1.426 -18.343 1.00 87.81 90 ASN A CA 1
ATOM 696 C C . ASN A 1 90 ? 9.281 -1.321 -19.635 1.00 87.81 90 ASN A C 1
ATOM 698 O O . ASN A 1 90 ? 8.719 -2.316 -20.081 1.00 87.81 90 ASN A O 1
ATOM 702 N N . GLU A 1 91 ? 9.252 -0.147 -20.266 1.00 88.94 91 GLU A N 1
ATOM 703 C CA . GLU A 1 91 ? 8.553 0.057 -21.539 1.00 88.94 91 GLU A CA 1
ATOM 704 C C . GLU A 1 91 ? 9.194 -0.749 -22.675 1.00 88.94 91 GLU A C 1
ATOM 706 O O . GLU A 1 91 ? 8.492 -1.411 -23.443 1.00 88.94 91 GLU A O 1
ATOM 711 N N . TRP A 1 92 ? 10.526 -0.765 -22.74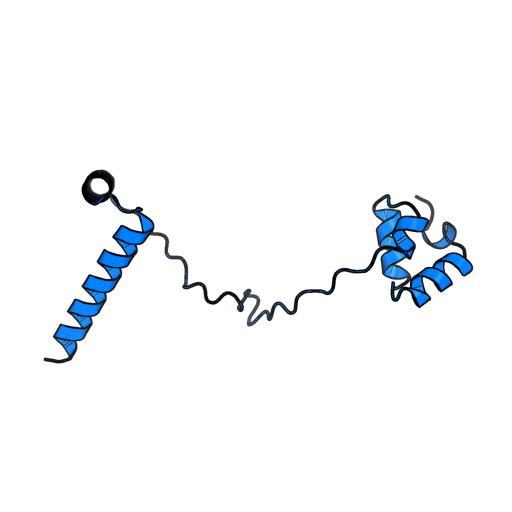2 1.00 94.19 92 TRP A N 1
ATOM 712 C CA . TRP A 1 92 ? 11.265 -1.552 -23.726 1.00 94.19 92 TRP A CA 1
ATOM 713 C C . TRP A 1 92 ? 10.952 -3.051 -23.593 1.00 94.19 92 TRP A C 1
ATOM 715 O O . TRP A 1 92 ? 10.620 -3.728 -24.571 1.00 94.19 92 TRP A O 1
ATOM 725 N N . LEU A 1 93 ? 10.978 -3.576 -22.364 1.00 90.44 93 LEU A N 1
ATOM 726 C CA . LEU A 1 93 ? 10.660 -4.979 -22.085 1.00 90.44 93 LEU A CA 1
ATOM 727 C C . LEU A 1 93 ? 9.194 -5.316 -22.386 1.00 90.44 93 LEU A C 1
ATOM 729 O O . LEU A 1 93 ? 8.909 -6.394 -22.919 1.00 90.44 93 LEU A O 1
ATOM 733 N N . GLU A 1 94 ? 8.261 -4.410 -22.085 1.00 87.81 94 GLU A N 1
ATOM 734 C CA . GLU A 1 94 ? 6.847 -4.568 -22.432 1.00 87.81 94 GLU A CA 1
ATOM 735 C C . GLU A 1 94 ? 6.661 -4.723 -23.946 1.00 87.81 94 GLU A C 1
ATOM 737 O O . GLU A 1 94 ? 5.978 -5.656 -24.385 1.00 87.81 94 GLU A O 1
ATOM 742 N N . GLN A 1 95 ? 7.318 -3.881 -24.750 1.00 91.56 95 GLN A N 1
ATOM 743 C CA . GLN A 1 95 ? 7.259 -3.947 -26.212 1.00 91.56 95 GLN A CA 1
ATOM 744 C C . GLN A 1 95 ? 7.779 -5.289 -26.742 1.00 91.56 95 GLN A C 1
ATOM 746 O O . GLN A 1 95 ? 7.070 -5.973 -27.486 1.00 91.56 95 GLN A O 1
ATOM 751 N N . VAL A 1 96 ? 8.952 -5.735 -26.281 1.00 93.00 96 VAL A N 1
ATOM 752 C CA . VAL A 1 96 ? 9.546 -7.019 -26.698 1.00 93.00 96 VAL A CA 1
ATOM 753 C C . VAL A 1 96 ? 8.621 -8.199 -26.393 1.00 93.00 96 VAL A C 1
ATOM 755 O O . VAL A 1 96 ? 8.418 -9.081 -27.238 1.00 93.00 96 VAL A O 1
ATOM 758 N N . VAL A 1 97 ? 8.026 -8.228 -25.198 1.00 91.38 97 VAL A N 1
ATOM 759 C CA . VAL A 1 97 ? 7.088 -9.289 -24.807 1.00 91.38 97 VAL A CA 1
ATOM 760 C C . VAL A 1 97 ? 5.839 -9.256 -25.687 1.00 91.38 97 VAL A C 1
ATOM 762 O O . VAL A 1 97 ? 5.412 -10.303 -26.188 1.00 91.38 97 VAL A O 1
ATOM 765 N N . ILE A 1 98 ? 5.257 -8.075 -25.902 1.00 91.31 98 ILE A N 1
ATOM 766 C CA . ILE A 1 98 ? 4.055 -7.898 -26.722 1.00 91.31 98 ILE A CA 1
ATOM 767 C C . ILE A 1 98 ? 4.306 -8.363 -28.158 1.00 91.31 98 ILE A C 1
ATOM 769 O O . ILE A 1 98 ? 3.496 -9.120 -28.703 1.00 91.31 98 ILE A O 1
ATOM 773 N N . ASP A 1 99 ? 5.424 -7.973 -28.758 1.00 95.00 99 ASP A N 1
ATOM 774 C CA . ASP A 1 99 ? 5.755 -8.311 -30.140 1.00 95.00 99 ASP A CA 1
ATOM 775 C C . ASP A 1 99 ? 5.978 -9.811 -30.318 1.00 95.00 99 ASP A C 1
ATOM 777 O O . ASP A 1 99 ? 5.438 -10.421 -31.251 1.00 95.00 99 ASP A O 1
ATOM 781 N N . LYS A 1 100 ? 6.662 -10.456 -29.366 1.00 94.88 100 LYS A N 1
ATOM 782 C CA . LYS A 1 100 ? 6.849 -11.911 -29.388 1.00 94.88 100 LYS A CA 1
ATOM 783 C C . LYS A 1 100 ? 5.524 -12.664 -29.257 1.00 94.88 100 LYS A C 1
ATOM 785 O O . LYS A 1 100 ? 5.310 -13.669 -29.942 1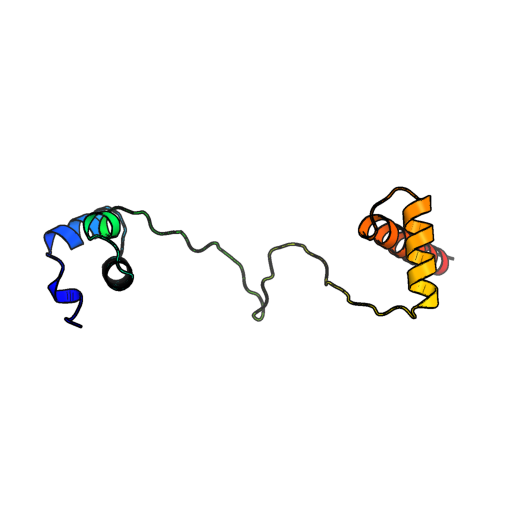.00 94.88 100 LYS A O 1
ATOM 790 N N . LEU A 1 101 ? 4.617 -12.188 -28.402 1.00 93.00 101 LEU A N 1
ATOM 791 C CA . LEU A 1 101 ? 3.289 -12.784 -28.233 1.00 93.00 101 LEU A CA 1
ATOM 792 C C . LEU A 1 101 ? 2.402 -12.577 -29.468 1.00 93.00 101 LEU A C 1
ATOM 794 O O . LEU A 1 101 ? 1.717 -13.516 -29.883 1.00 93.00 101 LEU A O 1
ATOM 798 N N . LYS A 1 102 ? 2.439 -11.392 -30.090 1.00 93.19 102 LYS A N 1
ATOM 799 C CA . LYS A 1 102 ? 1.729 -11.102 -31.347 1.00 93.19 102 LYS A CA 1
ATOM 800 C C . LYS A 1 102 ? 2.216 -12.000 -32.483 1.00 93.19 102 LYS A C 1
ATOM 802 O O . LYS A 1 102 ? 1.384 -12.574 -33.185 1.00 93.19 102 LYS A O 1
ATOM 807 N N . ALA A 1 103 ? 3.530 -12.185 -32.621 1.00 92.81 103 ALA A N 1
ATOM 808 C CA . ALA A 1 103 ? 4.116 -13.086 -33.613 1.00 92.81 103 ALA A CA 1
ATOM 809 C C . ALA A 1 103 ? 3.626 -14.531 -33.422 1.00 92.81 103 ALA A C 1
ATOM 811 O O . ALA A 1 103 ? 3.073 -15.127 -34.342 1.00 92.81 103 ALA A O 1
ATOM 812 N N . LYS A 1 104 ? 3.683 -15.051 -32.189 1.00 89.88 104 LYS A N 1
ATOM 813 C CA . LYS A 1 104 ? 3.187 -16.400 -31.869 1.00 89.88 104 LYS A CA 1
ATOM 814 C C . LYS A 1 104 ? 1.690 -16.567 -32.145 1.00 89.88 104 LYS A C 1
ATOM 816 O O . LYS A 1 104 ? 1.251 -17.651 -32.521 1.00 89.88 104 LYS A O 1
ATOM 821 N N . LYS A 1 105 ? 0.884 -15.520 -31.930 1.00 87.12 105 LYS A N 1
ATOM 822 C CA . LYS A 1 105 ? -0.546 -15.537 -32.269 1.00 87.12 105 LYS A CA 1
ATOM 823 C C . LYS A 1 105 ? -0.746 -15.612 -33.784 1.00 87.12 105 LYS A C 1
ATOM 825 O O . LYS A 1 105 ? -1.585 -16.387 -34.223 1.00 87.12 105 LYS A O 1
ATOM 83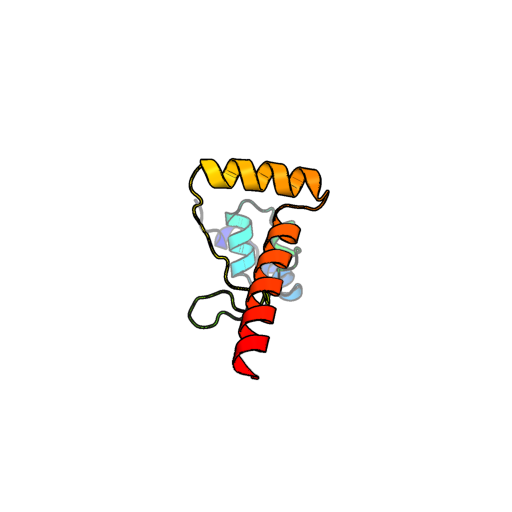0 N N . LYS A 1 106 ? 0.036 -14.862 -34.567 1.00 83.31 106 LYS A N 1
ATOM 831 C CA . LYS A 1 106 ? -0.005 -14.884 -36.038 1.00 83.31 106 LYS A CA 1
ATOM 832 C C . LYS A 1 106 ? 0.320 -16.270 -36.604 1.00 83.31 106 LYS A C 1
ATOM 834 O O . LYS A 1 106 ? -0.376 -16.711 -37.509 1.00 83.31 106 LYS A O 1
ATOM 839 N N . ASP A 1 107 ? 1.304 -16.964 -36.037 1.00 78.50 107 ASP A N 1
ATOM 840 C CA . ASP A 1 107 ? 1.696 -18.311 -36.482 1.00 78.50 107 ASP A CA 1
ATOM 841 C C . ASP A 1 107 ? 0.644 -19.385 -36.180 1.00 78.50 107 ASP A C 1
ATOM 843 O O . ASP A 1 107 ? 0.593 -20.397 -36.862 1.00 78.50 107 ASP A O 1
ATOM 847 N N . LYS A 1 108 ? -0.218 -19.169 -35.179 1.00 74.50 108 LYS A N 1
ATOM 848 C CA . LYS A 1 108 ? -1.320 -20.088 -34.843 1.00 74.50 108 LYS A CA 1
ATOM 849 C C . LYS A 1 108 ? -2.584 -19.899 -35.687 1.00 74.50 108 LYS A C 1
ATOM 851 O O . LYS A 1 108 ? -3.493 -20.713 -35.575 1.00 74.50 108 LYS A O 1
ATOM 856 N N . LEU A 1 109 ? -2.687 -18.793 -36.425 1.00 70.19 109 LEU A N 1
ATOM 857 C CA . LEU A 1 109 ? -3.831 -18.481 -37.292 1.00 70.19 109 LEU A CA 1
ATOM 858 C C . LEU A 1 109 ? -3.586 -18.843 -38.767 1.00 70.19 109 LEU A C 1
ATOM 860 O O . LEU A 1 109 ? -4.488 -18.652 -39.581 1.00 70.19 109 LEU A O 1
ATOM 864 N N . LYS A 1 110 ? -2.383 -19.311 -39.106 1.00 58.31 110 LYS A N 1
ATOM 865 C CA . LYS A 1 110 ? -2.037 -19.883 -40.411 1.00 58.31 110 LYS A CA 1
ATOM 866 C C . LYS A 1 110 ? -2.119 -21.400 -40.342 1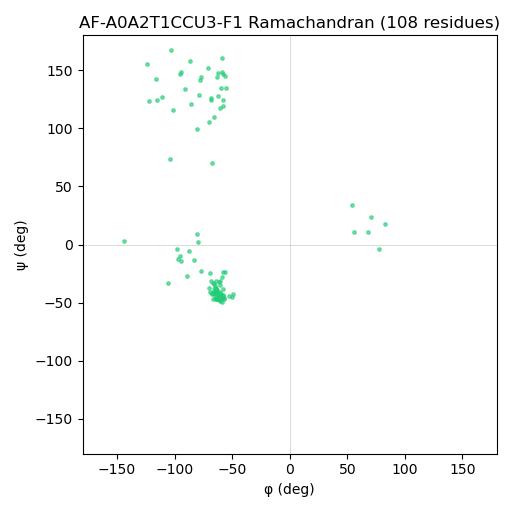.00 58.31 110 LYS A C 1
ATOM 868 O O . LYS A 1 110 ? -2.441 -21.986 -41.393 1.00 58.31 110 LYS A O 1
#

pLDDT: mean 82.42, std 13.7, range [51.38, 95.56]

Sequence (110 aa):
MPRTSKLLTDEQLAIAESNGIPKVTVYKRIQSGWEIEKAITQATRKAGNIKRKDGLFVDAGRAKARFFSLPVEWDEKLTNAIADSGVSDNEWLEQVVIDKLKAKKKDKLK